Protein AF-A0A926V8Z3-F1 (afdb_monomer)

Radius of gyration: 16.7 Å; Cα contacts (8 Å, |Δi|>4): 65; chains: 1; bounding box: 42×29×45 Å

Sequence (98 aa):
MPYYPSKRHWDLFELYQEICAPVAPQKFLARWEVSYTELARLTETSRSTVGHWFAVQGRSHRQPSILVCRRLAEVDLLWRYGDRLPPQLIAQWMHQSK

pLDDT: mean 90.59, std 9.02, range [45.25, 98.12]

Foldseek 3Di:
DDDDDDPVNVVVVVVLCVQLPFAFPVRLCVVDVDDLCVLCVLQVHDSVVSVLCVDDPPPSRDGDDSSSRSSSSVVVVCVVCVVVDDVVVVVVVVVVVD

Secondary structure (DSSP, 8-state):
-PPPPPHHHHHHHHHHHHHT----HHHHHHHS---HHHHHHHHTS-HHHHHHHHSPTTSS--PPPHHHHHHHHHHHHHHHHGGGS-HHHHHHHHHHT-

Nearest PDB structures (foldseek):
  7vjn-assembly1_B  TM=8.160E-01  e=9.268E-01  Pseudomonas phage JBD30
  7vjn-assembly1_A  TM=5.625E-01  e=6.104E-01  Pseudomonas phage JBD30
  3kxa-assembly2_D  TM=4.250E-01  e=6.253E+00  Neisseria gonorrhoeae FA 1090
  2da6-assembly1_A  TM=2.298E-01  e=3.244E+00  Homo sapiens

Solvent-accessible surface area (backbone atoms only — not comparable to full-atom values): 5806 Å² total; per-residue (Å²): 132,91,78,80,80,50,72,69,54,51,57,52,51,53,52,45,56,66,73,37,48,67,32,54,69,69,63,49,50,74,75,39,99,62,52,60,62,52,51,10,61,72,54,76,51,49,48,65,61,47,50,22,55,71,34,59,87,88,54,75,48,43,82,79,53,72,66,44,19,32,46,46,18,50,51,53,50,45,67,75,44,49,89,73,50,58,67,69,59,55,51,52,55,59,67,72,73,114

Mean predicted aligned error: 5.25 Å

Structure (mmCIF, N/CA/C/O backbone):
data_AF-A0A926V8Z3-F1
#
_entry.id   AF-A0A926V8Z3-F1
#
loop_
_atom_site.group_PDB
_atom_site.id
_atom_site.type_symbol
_atom_site.label_atom_id
_atom_site.label_alt_id
_atom_site.label_comp_id
_atom_site.label_asym_id
_atom_site.label_entity_id
_atom_site.label_seq_id
_atom_site.pdbx_PDB_ins_code
_atom_site.Cartn_x
_atom_site.Cartn_y
_atom_site.Cartn_z
_atom_site.occupancy
_atom_site.B_iso_or_equiv
_atom_site.auth_seq_id
_atom_site.auth_comp_id
_atom_site.auth_asym_id
_atom_site.auth_atom_id
_atom_site.pdbx_PDB_model_num
ATOM 1 N N . MET A 1 1 ? -2.012 15.626 26.652 1.00 56.06 1 MET A N 1
ATOM 2 C CA . MET A 1 1 ? -1.329 14.479 27.288 1.00 56.06 1 MET A CA 1
ATOM 3 C C . MET A 1 1 ? -1.233 13.350 26.278 1.00 56.06 1 MET A C 1
ATOM 5 O O . MET A 1 1 ? -2.230 13.126 25.600 1.00 56.06 1 MET A O 1
ATOM 9 N N . PRO A 1 2 ? -0.085 12.670 26.133 1.00 79.69 2 PRO A N 1
ATOM 10 C CA . PRO A 1 2 ? -0.027 11.442 25.349 1.00 79.69 2 PRO A CA 1
ATOM 11 C C . PRO A 1 2 ? -0.771 10.321 26.090 1.00 79.69 2 PRO A C 1
ATOM 13 O O . PRO A 1 2 ? -0.607 10.161 27.299 1.00 79.69 2 PRO A O 1
ATOM 16 N N . TYR A 1 3 ? -1.590 9.556 25.371 1.00 86.94 3 TYR A N 1
ATOM 17 C CA . TYR A 1 3 ? -2.239 8.350 25.888 1.00 86.94 3 TYR A CA 1
ATOM 18 C C . TYR A 1 3 ? -1.433 7.125 25.458 1.00 86.94 3 TYR A C 1
ATOM 20 O O . TYR A 1 3 ? -1.053 7.016 24.292 1.00 86.94 3 TYR A O 1
ATOM 28 N N . TYR A 1 4 ? -1.179 6.194 26.380 1.00 92.12 4 TYR A N 1
ATOM 29 C CA . TYR A 1 4 ? -0.578 4.910 26.021 1.00 92.12 4 TYR A CA 1
ATOM 30 C C . TYR A 1 4 ? -1.601 4.047 25.254 1.00 92.12 4 TYR A C 1
ATOM 32 O O . TYR A 1 4 ? -2.772 4.009 25.652 1.00 92.12 4 TYR A O 1
ATOM 40 N N . PRO A 1 5 ? -1.216 3.343 24.172 1.00 94.88 5 PRO A N 1
ATOM 41 C CA . PRO A 1 5 ? -2.148 2.496 23.438 1.00 94.88 5 PRO A CA 1
ATOM 42 C C . PRO A 1 5 ? -2.686 1.349 24.308 1.00 94.88 5 PRO A C 1
ATOM 44 O O . PRO A 1 5 ? -1.930 0.587 24.902 1.00 94.88 5 PRO A O 1
ATOM 47 N N . SER A 1 6 ? -4.012 1.202 24.371 1.00 95.75 6 SER A N 1
ATOM 48 C CA . SER A 1 6 ? -4.659 0.031 24.976 1.00 95.75 6 SER A CA 1
ATOM 49 C C . SER A 1 6 ? -4.255 -1.287 24.297 1.00 95.75 6 SER A C 1
ATOM 51 O O . SER A 1 6 ? -3.826 -1.291 23.142 1.00 95.75 6 SER A O 1
ATOM 53 N N . LYS A 1 7 ? -4.500 -2.423 24.964 1.00 95.69 7 LYS A N 1
ATOM 54 C CA . LYS A 1 7 ? -4.333 -3.762 24.370 1.00 95.69 7 LYS A CA 1
ATOM 55 C C . LYS A 1 7 ? -5.049 -3.892 23.021 1.00 95.69 7 LYS A C 1
ATOM 57 O O . LYS A 1 7 ? -4.466 -4.387 22.071 1.00 95.69 7 LYS A O 1
ATOM 62 N N . ARG A 1 8 ? -6.270 -3.358 22.902 1.00 95.81 8 ARG A N 1
ATOM 63 C CA . ARG A 1 8 ? -7.029 -3.376 21.643 1.00 95.81 8 ARG A CA 1
ATOM 64 C C . ARG A 1 8 ? -6.311 -2.635 20.510 1.00 95.81 8 ARG A C 1
ATOM 66 O O . ARG A 1 8 ? -6.425 -3.048 19.364 1.00 95.81 8 ARG A O 1
ATOM 73 N N . HIS A 1 9 ? -5.596 -1.548 20.805 1.00 95.50 9 HIS A N 1
ATOM 74 C CA . HIS A 1 9 ? -4.811 -0.843 19.786 1.00 95.50 9 HIS A CA 1
ATOM 75 C C . HIS A 1 9 ? -3.629 -1.690 19.304 1.00 95.50 9 HIS A C 1
ATOM 77 O O . HIS A 1 9 ? -3.358 -1.709 18.107 1.00 95.50 9 HIS A O 1
ATOM 83 N N . TRP A 1 10 ? -2.968 -2.414 20.210 1.00 95.94 10 TRP A N 1
ATOM 84 C CA . TRP A 1 10 ? -1.894 -3.343 19.854 1.00 95.94 10 TRP A CA 1
ATOM 85 C C . TRP A 1 10 ? -2.408 -4.552 19.068 1.00 95.94 10 TRP A C 1
ATOM 87 O O . TRP A 1 10 ? -1.879 -4.823 17.997 1.00 95.94 10 TRP A O 1
ATOM 97 N N . ASP A 1 11 ? -3.493 -5.189 19.521 1.00 95.00 11 ASP A N 1
ATOM 98 C CA . ASP A 1 11 ? -4.125 -6.317 18.819 1.00 95.00 11 ASP A CA 1
ATOM 99 C C . ASP A 1 11 ? -4.513 -5.915 17.371 1.00 95.00 11 ASP A C 1
ATOM 101 O O . ASP A 1 11 ? -4.307 -6.666 16.417 1.00 95.00 11 ASP A O 1
ATOM 105 N N . LEU A 1 12 ? -5.035 -4.693 17.173 1.00 93.12 12 LEU A N 1
ATOM 106 C CA . LEU A 1 12 ? -5.341 -4.158 15.838 1.00 93.12 12 LEU A CA 1
ATOM 107 C C . LEU A 1 12 ? -4.087 -3.901 14.996 1.00 93.12 12 LEU A C 1
ATOM 109 O O . LEU A 1 12 ? -4.122 -4.088 13.781 1.00 93.12 12 LEU A O 1
ATOM 113 N N . PHE A 1 13 ? -2.996 -3.453 15.616 1.00 91.88 13 PHE A N 1
ATOM 114 C CA . PHE A 1 13 ? -1.735 -3.214 14.921 1.00 91.88 13 PHE A CA 1
ATOM 115 C C . PHE A 1 13 ? -1.078 -4.519 14.455 1.00 91.88 13 PHE A C 1
ATOM 117 O O . PHE A 1 13 ? -0.555 -4.571 13.344 1.00 91.88 13 PHE A O 1
ATOM 124 N N . GLU A 1 14 ? -1.142 -5.579 15.257 1.00 92.44 14 GLU A N 1
ATOM 125 C CA . GLU A 1 14 ? -0.671 -6.914 14.869 1.00 92.44 14 GLU A CA 1
ATOM 126 C C . GLU A 1 14 ? -1.491 -7.467 13.699 1.00 92.44 14 GLU A C 1
ATOM 128 O O . GLU A 1 14 ? -0.926 -7.832 12.668 1.00 92.44 14 GLU A O 1
ATOM 133 N N . LEU A 1 15 ? -2.825 -7.397 13.788 1.00 88.88 15 LEU A N 1
ATOM 134 C CA . LEU A 1 15 ? -3.714 -7.787 12.690 1.00 88.88 15 LEU A CA 1
ATOM 135 C C . LEU A 1 15 ? -3.428 -6.988 11.409 1.00 88.88 15 LEU A C 1
ATOM 137 O O . LEU A 1 15 ? -3.417 -7.536 10.306 1.00 88.88 15 LEU A O 1
ATOM 141 N N . TYR A 1 16 ? -3.176 -5.685 11.545 1.00 87.81 16 TYR A N 1
ATOM 142 C CA . TYR A 1 16 ? -2.779 -4.835 10.428 1.00 87.81 16 TYR A CA 1
ATOM 143 C C . TYR A 1 16 ? -1.496 -5.340 9.752 1.00 87.81 16 TYR A C 1
ATOM 145 O O . TYR A 1 16 ? -1.445 -5.389 8.523 1.00 87.81 16 TYR A O 1
ATOM 153 N N . GLN A 1 17 ? -0.480 -5.752 10.517 1.00 86.25 17 GLN A N 1
ATOM 154 C CA . GLN A 1 17 ? 0.764 -6.281 9.949 1.00 86.25 17 GLN A CA 1
ATOM 155 C C . GLN A 1 17 ? 0.555 -7.586 9.174 1.00 86.25 17 GLN A C 1
ATOM 157 O O . GLN A 1 17 ? 1.201 -7.785 8.144 1.00 86.25 17 GLN A O 1
ATOM 162 N N . GLU A 1 18 ? -0.349 -8.449 9.638 1.00 85.38 18 GLU A N 1
ATOM 163 C CA . GLU A 1 18 ? -0.679 -9.704 8.955 1.00 85.38 18 GLU A CA 1
ATOM 164 C C . GLU A 1 18 ? -1.452 -9.463 7.652 1.00 85.38 18 GLU A C 1
ATOM 166 O O . GLU A 1 18 ? -1.146 -10.055 6.614 1.00 85.38 18 GLU A O 1
ATOM 171 N N . ILE A 1 19 ? -2.437 -8.561 7.683 1.00 82.94 19 ILE A N 1
ATOM 172 C CA . ILE A 1 19 ? -3.289 -8.253 6.528 1.00 82.94 19 ILE A CA 1
ATOM 173 C C . ILE A 1 19 ? -2.521 -7.461 5.456 1.00 82.94 19 ILE A C 1
ATOM 175 O O . ILE A 1 19 ? -2.692 -7.713 4.259 1.00 82.94 19 ILE A O 1
ATOM 179 N N . CYS A 1 20 ? -1.662 -6.523 5.863 1.00 84.50 20 CYS A N 1
ATOM 180 C CA . CYS A 1 20 ? -0.885 -5.655 4.974 1.00 84.50 20 CYS A CA 1
ATOM 181 C C . CYS A 1 20 ? 0.499 -6.235 4.646 1.00 84.50 20 CYS A C 1
ATOM 183 O O . CYS A 1 20 ? 1.512 -5.525 4.658 1.00 84.50 20 CYS A O 1
ATOM 185 N N . ALA A 1 21 ? 0.552 -7.529 4.320 1.00 89.00 21 ALA A N 1
ATOM 186 C CA . ALA A 1 21 ? 1.771 -8.155 3.823 1.00 89.00 21 ALA A CA 1
ATOM 187 C C . ALA A 1 21 ? 2.296 -7.394 2.580 1.00 89.00 21 ALA A C 1
ATOM 189 O O . ALA A 1 21 ? 1.509 -7.110 1.672 1.00 89.00 21 ALA A O 1
ATOM 190 N N . PRO A 1 22 ? 3.603 -7.065 2.503 1.00 93.00 22 PRO A N 1
ATOM 191 C CA . PRO A 1 22 ? 4.150 -6.228 1.436 1.00 93.00 22 PRO A CA 1
ATOM 192 C C . PRO A 1 22 ? 3.795 -6.729 0.028 1.00 93.00 22 PRO A C 1
ATOM 194 O O . PRO A 1 22 ? 4.007 -7.896 -0.306 1.00 93.00 22 PRO A O 1
ATOM 197 N N . VAL A 1 23 ? 3.297 -5.830 -0.823 1.00 95.06 23 VAL A N 1
ATOM 198 C CA . VAL A 1 23 ? 2.898 -6.135 -2.203 1.00 95.06 23 VAL A CA 1
ATOM 199 C C . VAL A 1 23 ? 3.937 -5.582 -3.172 1.00 95.06 23 VAL A C 1
ATOM 201 O O . VAL A 1 23 ? 4.196 -4.382 -3.208 1.00 95.06 23 VAL A O 1
ATOM 204 N N . ALA A 1 24 ? 4.525 -6.458 -3.989 1.00 95.38 24 ALA A N 1
ATOM 205 C CA . ALA A 1 24 ? 5.456 -6.042 -5.033 1.00 95.38 24 ALA A CA 1
ATOM 206 C C . ALA A 1 24 ? 4.737 -5.228 -6.135 1.00 95.38 24 ALA A C 1
ATOM 208 O O . ALA A 1 24 ? 3.618 -5.592 -6.513 1.00 95.38 24 ALA A O 1
ATOM 209 N N . PRO A 1 25 ? 5.380 -4.200 -6.723 1.00 96.06 25 PRO A N 1
ATOM 210 C CA . PRO A 1 25 ? 4.815 -3.389 -7.803 1.00 96.06 25 PRO A CA 1
ATOM 211 C C . PRO A 1 25 ? 4.258 -4.204 -8.975 1.00 96.06 25 PRO A C 1
ATOM 213 O O . PRO A 1 25 ? 3.187 -3.888 -9.479 1.00 96.06 25 PRO A O 1
ATOM 216 N N . GLN A 1 26 ? 4.925 -5.294 -9.370 1.00 94.38 26 GLN A N 1
ATOM 217 C CA . GLN A 1 26 ? 4.461 -6.185 -10.440 1.00 94.38 26 GLN A CA 1
ATOM 218 C C . GLN A 1 26 ? 3.108 -6.821 -10.104 1.00 94.38 26 GLN A C 1
ATOM 220 O O . GLN A 1 26 ? 2.214 -6.868 -10.943 1.00 94.38 26 GLN A O 1
ATOM 225 N N . LYS A 1 27 ? 2.939 -7.279 -8.858 1.00 95.25 27 LYS A N 1
ATOM 226 C CA . LYS A 1 27 ? 1.686 -7.878 -8.386 1.00 95.25 27 LYS A CA 1
ATOM 227 C C . LYS A 1 27 ? 0.579 -6.832 -8.260 1.00 95.25 27 LYS A C 1
ATOM 229 O O . LYS A 1 27 ? -0.573 -7.143 -8.540 1.00 95.25 27 LYS A O 1
ATOM 234 N N . PHE A 1 28 ? 0.930 -5.611 -7.857 1.00 97.12 28 PHE A N 1
ATOM 235 C CA . PHE A 1 28 ? -0.012 -4.497 -7.784 1.00 97.12 28 PHE A CA 1
ATOM 236 C C . PHE A 1 28 ? -0.540 -4.123 -9.176 1.00 97.12 28 PHE A C 1
ATOM 238 O O . PHE A 1 28 ? -1.751 -4.091 -9.367 1.00 97.12 28 PHE A O 1
ATOM 245 N N . LEU A 1 29 ? 0.347 -3.940 -10.163 1.00 95.81 29 LEU A N 1
ATOM 246 C CA . LEU A 1 29 ? -0.034 -3.618 -11.547 1.00 95.81 29 LEU A CA 1
ATOM 247 C C . LEU A 1 29 ? -0.792 -4.748 -12.254 1.00 95.81 29 LEU A C 1
ATOM 249 O O . LEU A 1 29 ? -1.596 -4.490 -13.139 1.00 95.81 29 LEU A O 1
ATOM 253 N N . ALA A 1 30 ? -0.564 -6.004 -11.864 1.00 94.94 30 ALA A N 1
ATOM 254 C CA . ALA A 1 30 ? -1.342 -7.128 -12.384 1.00 94.94 30 ALA A CA 1
ATOM 255 C C . ALA A 1 30 ? -2.801 -7.126 -11.894 1.00 94.94 30 ALA A C 1
ATOM 257 O O . ALA A 1 30 ? -3.654 -7.759 -12.510 1.00 94.94 30 ALA A O 1
ATOM 258 N N . ARG 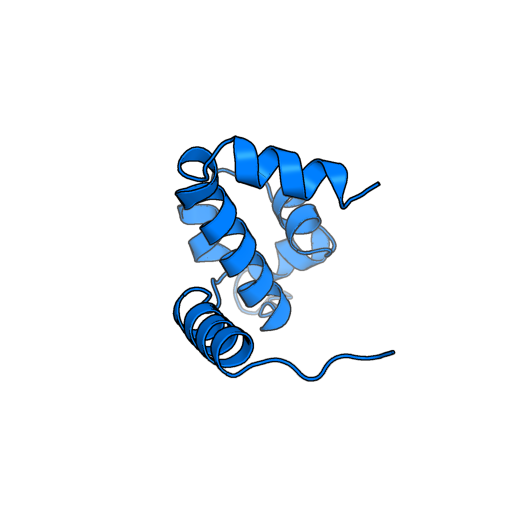A 1 31 ? -3.086 -6.460 -10.767 1.00 96.00 31 ARG A N 1
ATOM 259 C CA . ARG A 1 31 ? -4.434 -6.359 -10.195 1.00 96.00 31 ARG A CA 1
ATOM 260 C C . ARG A 1 31 ? -5.131 -5.058 -10.575 1.00 96.00 31 ARG A C 1
ATOM 262 O O . ARG A 1 31 ? -6.336 -5.067 -10.796 1.00 96.00 31 ARG A O 1
ATOM 269 N N . TRP A 1 32 ? -4.383 -3.962 -10.601 1.00 96.94 32 TRP A N 1
ATOM 270 C CA . TRP A 1 32 ? -4.903 -2.620 -10.812 1.00 96.94 32 TRP A CA 1
ATOM 271 C C . TRP A 1 32 ? -4.297 -2.029 -12.076 1.00 96.94 32 TRP A C 1
ATOM 273 O O . TRP A 1 32 ? -3.076 -1.918 -12.185 1.00 96.94 32 TRP A O 1
ATOM 283 N N . GLU A 1 33 ? -5.153 -1.606 -13.003 1.00 95.56 33 GLU A N 1
ATOM 284 C CA . GLU A 1 33 ? -4.760 -0.964 -14.258 1.00 95.56 33 GLU A CA 1
ATOM 285 C C . GLU A 1 33 ? -4.333 0.495 -14.015 1.00 95.56 33 GLU A C 1
ATOM 287 O O . GLU A 1 33 ? -4.997 1.443 -14.422 1.00 95.56 33 GLU A O 1
ATOM 292 N N . VAL A 1 34 ? -3.229 0.681 -13.288 1.00 96.56 34 VAL A N 1
ATOM 293 C CA . VAL A 1 34 ? -2.634 1.997 -13.025 1.00 96.56 34 VAL A CA 1
ATOM 294 C C . VAL A 1 34 ? -1.361 2.188 -13.844 1.00 96.56 34 VAL A C 1
ATOM 296 O O . VAL A 1 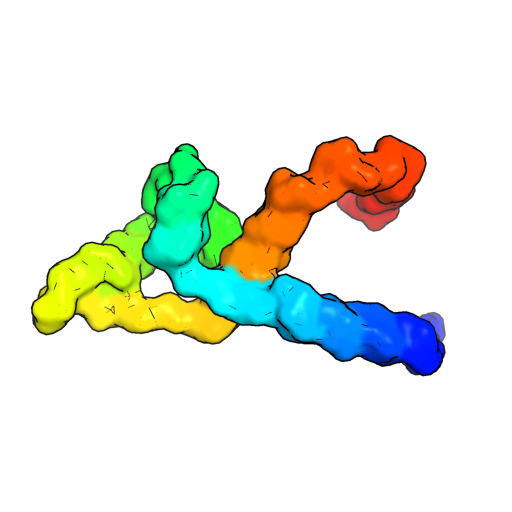34 ? -0.545 1.281 -14.015 1.00 96.56 34 VAL A O 1
ATOM 299 N N . SER A 1 35 ? -1.153 3.400 -14.339 1.00 96.75 35 SER A N 1
ATOM 300 C CA . SER A 1 35 ? 0.055 3.785 -15.066 1.00 96.75 35 SER A CA 1
ATOM 301 C C . SER A 1 35 ? 1.271 3.918 -14.139 1.00 96.75 35 SER A C 1
ATOM 303 O O . SER A 1 35 ? 1.153 4.074 -12.923 1.00 96.75 35 SER A O 1
ATOM 305 N N . TYR A 1 36 ? 2.482 3.964 -14.707 1.00 96.69 36 TYR A N 1
ATOM 306 C CA . TYR A 1 36 ? 3.700 4.232 -13.921 1.00 96.69 36 TYR A CA 1
ATOM 307 C C . TYR A 1 36 ? 3.681 5.608 -13.244 1.00 96.69 36 TYR A C 1
ATOM 309 O O . TYR A 1 36 ? 4.311 5.786 -12.205 1.00 96.69 36 TYR A O 1
ATOM 317 N N . THR A 1 37 ? 2.971 6.582 -13.817 1.00 97.44 37 THR A N 1
ATOM 318 C CA . THR A 1 37 ? 2.807 7.917 -13.226 1.00 97.44 37 THR A CA 1
ATOM 319 C C . THR A 1 37 ? 1.910 7.865 -11.990 1.00 97.44 37 THR A C 1
ATOM 321 O O . THR A 1 37 ? 2.230 8.466 -10.967 1.00 97.44 37 THR A O 1
ATOM 324 N N . GLU A 1 38 ? 0.807 7.120 -12.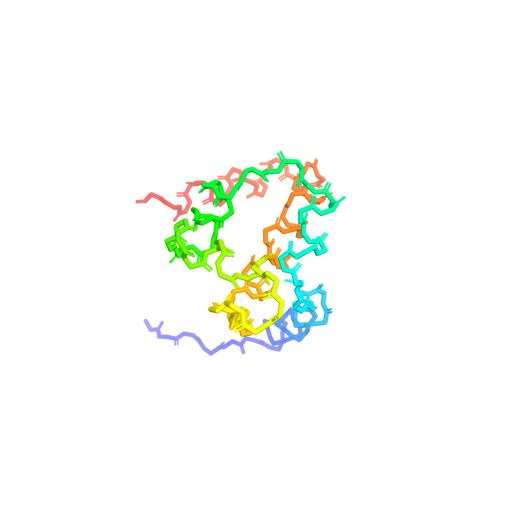051 1.00 98.12 38 GLU A N 1
ATOM 325 C CA . GLU A 1 38 ? -0.086 6.927 -10.904 1.00 98.12 38 GLU A CA 1
ATOM 326 C C . GLU A 1 38 ? 0.576 6.076 -9.825 1.00 98.12 38 GLU A C 1
ATOM 328 O O . GLU A 1 38 ? 0.525 6.428 -8.650 1.00 98.12 38 GLU A O 1
ATOM 333 N N . LEU A 1 39 ? 1.289 5.019 -10.216 1.00 97.62 39 LEU A N 1
ATOM 334 C CA . LEU A 1 39 ? 2.072 4.211 -9.288 1.00 97.62 39 LEU A CA 1
ATOM 335 C C . LEU A 1 39 ? 3.138 5.054 -8.568 1.00 97.62 39 LEU A C 1
ATOM 337 O O . LEU A 1 39 ? 3.307 4.934 -7.355 1.00 97.62 39 LEU A O 1
ATOM 341 N N . ALA A 1 40 ? 3.820 5.952 -9.285 1.00 97.38 40 ALA A N 1
ATOM 342 C CA . ALA A 1 40 ? 4.760 6.908 -8.699 1.00 97.38 40 ALA A CA 1
ATOM 343 C C . ALA A 1 40 ? 4.077 7.814 -7.661 1.00 97.38 40 ALA A C 1
ATOM 345 O O . ALA A 1 40 ? 4.589 7.972 -6.555 1.00 97.38 40 ALA A O 1
ATOM 346 N N . ARG A 1 41 ? 2.881 8.332 -7.974 1.00 97.75 41 ARG A N 1
ATOM 347 C CA . ARG A 1 41 ? 2.067 9.126 -7.039 1.00 97.75 41 ARG A CA 1
ATOM 348 C C . ARG A 1 41 ? 1.679 8.340 -5.784 1.00 97.75 41 ARG A C 1
ATOM 350 O O . ARG A 1 41 ? 1.821 8.868 -4.689 1.00 97.75 41 ARG A O 1
ATOM 357 N N . LEU A 1 42 ? 1.208 7.100 -5.926 1.00 97.12 42 LEU A N 1
ATOM 358 C CA . LEU A 1 42 ? 0.786 6.252 -4.798 1.00 97.12 42 LEU A CA 1
ATOM 359 C C . LEU A 1 42 ? 1.943 5.911 -3.854 1.00 97.12 42 LEU A C 1
A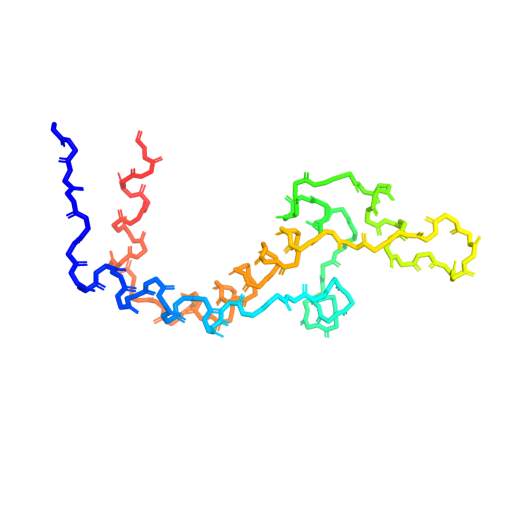TOM 361 O O . LEU A 1 42 ? 1.761 5.800 -2.643 1.00 97.12 42 LEU A O 1
ATOM 365 N N . THR A 1 43 ? 3.127 5.723 -4.431 1.00 96.12 43 THR A N 1
ATOM 366 C CA . THR A 1 43 ? 4.344 5.319 -3.718 1.00 96.12 43 THR A CA 1
ATOM 367 C C . THR A 1 43 ? 5.195 6.493 -3.244 1.00 96.12 43 THR A C 1
ATOM 369 O O . THR A 1 43 ? 6.210 6.256 -2.598 1.00 96.12 43 THR A O 1
ATOM 372 N N . GLU A 1 44 ? 4.810 7.731 -3.571 1.00 96.00 44 GLU A N 1
ATOM 373 C CA . GLU A 1 44 ? 5.582 8.949 -3.283 1.00 96.00 44 GLU A CA 1
ATOM 374 C C . GLU A 1 44 ? 7.013 8.875 -3.854 1.00 96.00 44 GLU A C 1
ATOM 376 O O . GLU A 1 44 ? 7.992 9.321 -3.256 1.00 96.00 44 GLU A O 1
ATOM 381 N N . THR A 1 45 ? 7.141 8.293 -5.050 1.00 95.50 45 THR A N 1
ATOM 382 C CA . THR A 1 45 ? 8.410 8.163 -5.780 1.00 95.50 45 THR A CA 1
ATOM 383 C C . THR A 1 45 ? 8.359 8.861 -7.138 1.00 95.50 45 THR A C 1
ATOM 385 O O . THR A 1 45 ? 7.329 9.379 -7.564 1.00 95.50 45 THR A O 1
ATOM 388 N N . SER A 1 46 ? 9.491 8.902 -7.850 1.00 96.31 46 SER A N 1
ATOM 389 C CA . SER A 1 46 ? 9.524 9.431 -9.217 1.00 96.31 46 SER A CA 1
ATOM 390 C C . SER A 1 46 ? 9.103 8.372 -10.240 1.00 96.31 46 SER A C 1
ATOM 392 O O . SER A 1 46 ? 9.415 7.189 -10.089 1.00 96.31 46 SER A O 1
ATOM 394 N N . ARG A 1 47 ? 8.497 8.796 -11.357 1.00 96.44 47 ARG A N 1
ATOM 395 C CA . ARG A 1 47 ? 8.205 7.903 -12.496 1.00 96.44 47 ARG A CA 1
ATOM 396 C C . ARG A 1 47 ? 9.460 7.181 -13.009 1.00 96.44 47 ARG A C 1
ATOM 398 O O . ARG A 1 47 ? 9.369 6.033 -13.434 1.00 96.44 47 ARG A O 1
ATOM 405 N N . SER A 1 48 ? 10.623 7.835 -12.959 1.00 95.06 48 SER A N 1
ATOM 406 C CA . SER A 1 48 ? 11.906 7.223 -13.332 1.00 95.06 48 SER A CA 1
ATOM 407 C C . SER A 1 48 ? 12.273 6.070 -12.389 1.00 95.06 48 SER A C 1
ATOM 409 O O . SER A 1 48 ? 12.596 4.972 -12.838 1.00 95.06 48 SER A O 1
ATOM 411 N N . THR A 1 49 ? 12.116 6.280 -11.077 1.00 95.38 49 THR A N 1
ATOM 412 C CA . THR A 1 49 ? 12.302 5.244 -10.049 1.00 95.38 49 THR A CA 1
ATOM 413 C C . THR A 1 49 ? 11.393 4.046 -10.300 1.00 95.38 49 THR A C 1
ATOM 415 O O . THR A 1 49 ? 11.870 2.915 -10.267 1.00 95.38 49 THR A O 1
ATOM 418 N N . VAL A 1 50 ? 10.117 4.292 -10.614 1.00 96.12 50 VAL A N 1
ATOM 419 C CA . VAL A 1 50 ? 9.173 3.234 -10.994 1.00 96.12 50 VAL A CA 1
ATOM 420 C C . VAL A 1 50 ? 9.676 2.480 -12.222 1.00 96.12 50 VAL A C 1
ATOM 422 O O . VAL A 1 50 ? 9.748 1.258 -12.194 1.00 96.12 50 VAL A O 1
ATOM 425 N N . GLY A 1 51 ? 10.104 3.186 -13.273 1.00 94.88 51 GLY A N 1
ATOM 426 C CA . GLY A 1 51 ? 10.668 2.567 -14.476 1.00 94.88 51 GLY A CA 1
ATOM 427 C C . GLY A 1 51 ? 11.835 1.618 -14.178 1.00 94.88 51 GLY A C 1
ATOM 428 O O . GLY A 1 51 ? 11.900 0.52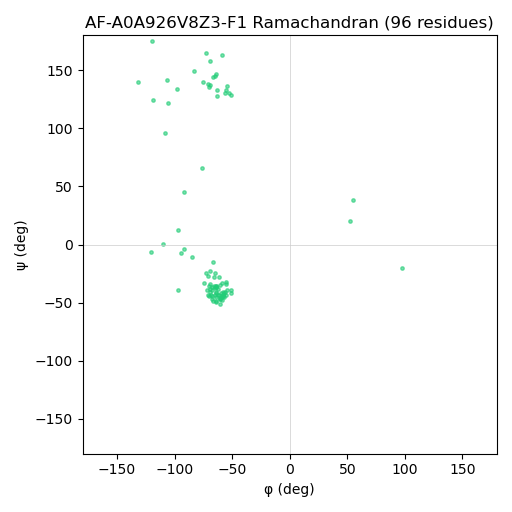8 -14.745 1.00 94.88 51 GLY A O 1
ATOM 429 N N . HIS A 1 52 ? 12.707 1.971 -13.229 1.00 94.69 52 HIS A N 1
ATOM 430 C CA . HIS A 1 52 ? 13.811 1.109 -12.796 1.00 94.69 52 HIS A CA 1
ATOM 431 C C . HIS A 1 52 ? 13.364 -0.199 -12.120 1.00 94.69 52 HIS A C 1
ATOM 433 O O . HIS A 1 52 ? 14.112 -1.174 -12.166 1.00 94.69 52 HIS A O 1
ATOM 439 N N . TRP A 1 53 ? 12.163 -0.275 -11.539 1.00 94.88 53 TRP A N 1
ATOM 440 C CA . TRP A 1 53 ? 11.634 -1.521 -10.957 1.00 94.88 53 TRP A CA 1
ATOM 441 C C . TRP A 1 53 ? 11.222 -2.552 -12.011 1.00 94.88 53 TRP A C 1
ATOM 443 O O . TRP A 1 53 ? 11.206 -3.752 -11.736 1.00 94.88 53 TRP A O 1
ATOM 453 N N . PHE A 1 54 ? 10.909 -2.086 -13.220 1.00 92.69 54 PHE A N 1
ATOM 454 C CA . PHE A 1 54 ? 10.446 -2.912 -14.337 1.00 92.69 54 PHE A CA 1
ATOM 455 C C . PHE A 1 54 ? 11.476 -3.021 -15.468 1.00 92.69 54 PHE A C 1
ATOM 457 O O . PHE A 1 54 ? 11.220 -3.675 -16.476 1.00 92.69 54 PHE A O 1
ATOM 464 N N . ALA A 1 55 ? 12.644 -2.392 -15.318 1.00 90.31 55 ALA A N 1
ATOM 465 C CA . ALA A 1 55 ? 13.732 -2.522 -16.273 1.00 90.31 55 ALA A CA 1
ATOM 466 C C . ALA A 1 55 ? 14.269 -3.964 -16.305 1.00 90.31 55 ALA A C 1
ATOM 468 O O . ALA A 1 55 ? 14.329 -4.640 -15.272 1.00 90.31 55 ALA A O 1
ATOM 469 N N . VAL A 1 56 ? 14.687 -4.410 -17.496 1.00 82.06 56 VAL A N 1
ATOM 470 C CA . VAL A 1 56 ? 15.311 -5.723 -17.716 1.00 82.06 56 VAL A CA 1
ATOM 471 C C . VAL A 1 56 ? 16.520 -5.885 -16.790 1.00 82.06 56 VAL A C 1
ATOM 473 O O . VAL A 1 56 ? 17.324 -4.959 -16.638 1.00 82.06 56 VAL A O 1
ATOM 476 N N . GLN A 1 57 ? 16.654 -7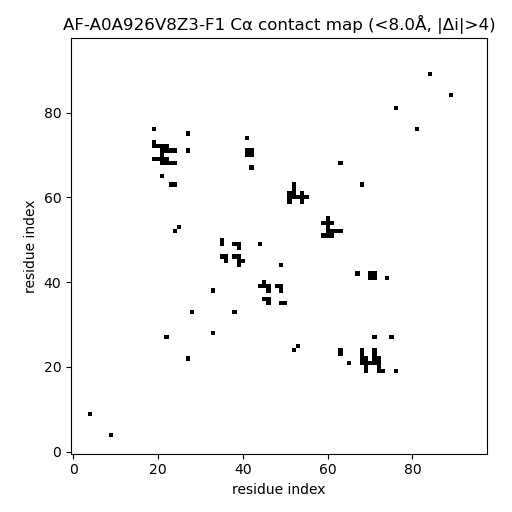.065 -16.177 1.00 74.38 57 GLN A N 1
ATOM 477 C CA . GLN A 1 57 ? 17.760 -7.378 -15.269 1.00 74.38 57 GLN A CA 1
ATOM 478 C C . GLN A 1 57 ? 19.114 -7.046 -15.919 1.00 74.38 57 GLN A C 1
ATOM 480 O O . GLN A 1 57 ? 19.386 -7.425 -17.056 1.00 74.38 57 GLN A O 1
ATOM 485 N N . GLY A 1 58 ? 19.946 -6.288 -15.199 1.00 67.56 58 GLY A N 1
ATOM 486 C CA . GLY A 1 58 ? 21.262 -5.831 -15.661 1.00 67.56 58 GLY A CA 1
ATOM 487 C C . GLY A 1 58 ? 21.308 -4.406 -16.231 1.00 67.56 58 GLY A C 1
ATOM 488 O O . GLY A 1 58 ? 22.371 -3.793 -16.202 1.00 67.56 58 GLY A O 1
ATOM 489 N N . ARG A 1 59 ? 20.185 -3.812 -16.666 1.00 68.19 59 ARG A N 1
ATOM 490 C CA . ARG A 1 59 ? 20.135 -2.392 -17.076 1.00 68.19 59 ARG A CA 1
ATOM 491 C C . ARG A 1 59 ? 19.377 -1.564 -16.050 1.00 68.19 59 ARG A C 1
ATOM 493 O O . ARG A 1 59 ? 18.154 -1.511 -16.073 1.00 68.19 59 ARG A O 1
ATOM 500 N N . SER A 1 60 ? 20.109 -0.932 -15.132 1.00 80.25 60 SER A N 1
ATOM 501 C CA . SER A 1 60 ? 19.570 -0.001 -14.1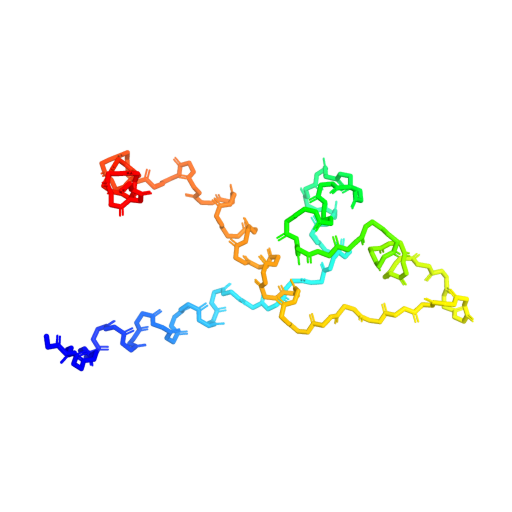23 1.00 80.25 60 SER A CA 1
ATOM 502 C C . SER A 1 60 ? 18.399 -0.549 -13.288 1.00 80.25 60 SER A C 1
ATOM 504 O O . SER A 1 60 ? 17.653 0.237 -12.705 1.00 80.25 60 SER A O 1
ATOM 506 N N . HIS A 1 61 ? 18.233 -1.874 -13.229 1.00 89.06 61 HIS A N 1
ATOM 507 C CA . HIS A 1 61 ? 17.195 -2.520 -12.439 1.00 89.06 61 HIS A CA 1
ATOM 508 C C . HIS A 1 61 ? 17.420 -2.227 -10.954 1.00 89.06 61 HIS A C 1
ATOM 510 O O . HIS A 1 61 ? 18.540 -2.354 -10.453 1.00 89.06 61 HIS A O 1
ATOM 516 N N . ARG A 1 62 ? 16.357 -1.842 -10.247 1.00 87.94 62 ARG A N 1
ATOM 517 C CA . ARG A 1 62 ? 16.383 -1.624 -8.797 1.00 87.94 62 ARG A CA 1
ATOM 518 C C . ARG A 1 62 ? 15.210 -2.336 -8.155 1.00 87.94 62 ARG A C 1
ATOM 52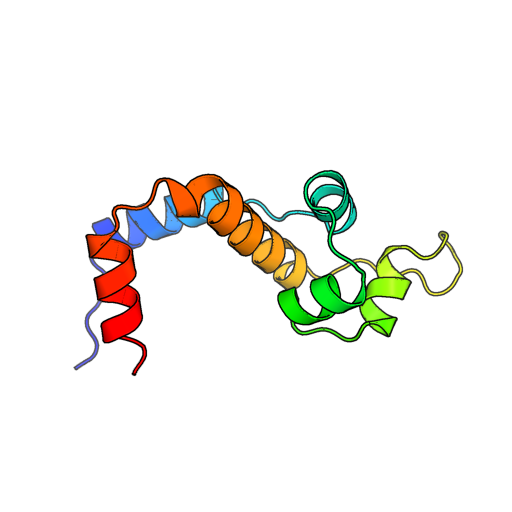0 O O . ARG A 1 62 ? 14.100 -2.281 -8.671 1.00 87.94 62 ARG A O 1
ATOM 527 N N . GLN A 1 63 ? 15.443 -2.952 -7.003 1.00 91.69 63 GLN A N 1
ATOM 528 C CA . GLN A 1 63 ? 14.344 -3.485 -6.210 1.00 91.69 63 GLN A CA 1
ATOM 529 C C . GLN A 1 63 ? 13.601 -2.340 -5.499 1.00 91.69 63 GLN A C 1
ATOM 531 O O . GLN A 1 63 ? 14.244 -1.398 -5.021 1.00 91.69 63 GLN A O 1
ATOM 536 N N . PRO A 1 64 ? 12.259 -2.387 -5.432 1.00 94.56 64 PRO A N 1
ATOM 537 C CA . PRO A 1 64 ? 11.484 -1.461 -4.616 1.00 94.56 64 PRO A CA 1
ATOM 538 C C . PRO A 1 64 ? 11.810 -1.671 -3.134 1.00 94.56 64 PRO A C 1
ATOM 540 O O . PRO A 1 64 ? 12.074 -2.790 -2.692 1.00 94.56 64 PRO A O 1
ATOM 543 N N . SER A 1 65 ? 11.786 -0.593 -2.351 1.00 95.25 65 SER A N 1
ATOM 544 C CA . SER A 1 65 ? 12.007 -0.697 -0.910 1.00 95.25 65 SER A CA 1
ATOM 545 C C . SER A 1 65 ? 10.831 -1.395 -0.223 1.00 95.25 65 SER A C 1
ATOM 547 O O . SER A 1 65 ? 9.696 -1.376 -0.703 1.00 95.25 65 SER A O 1
ATOM 549 N N . ILE A 1 66 ? 11.080 -1.958 0.961 1.00 93.44 66 ILE A N 1
ATOM 550 C CA . ILE A 1 66 ? 10.020 -2.576 1.766 1.00 93.44 66 ILE A CA 1
ATOM 551 C C . ILE A 1 66 ? 8.902 -1.584 2.124 1.00 93.44 66 ILE A C 1
ATOM 553 O O . ILE A 1 66 ? 7.738 -1.970 2.183 1.00 93.44 66 ILE A O 1
ATOM 557 N N . LEU A 1 67 ? 9.242 -0.303 2.312 1.00 93.06 67 LEU A N 1
ATOM 558 C CA . LEU A 1 67 ? 8.283 0.769 2.592 1.00 93.06 67 LEU A CA 1
ATOM 559 C C . LEU A 1 67 ? 7.336 0.991 1.411 1.00 93.06 67 LEU A C 1
ATOM 561 O O . LEU A 1 67 ? 6.128 1.069 1.609 1.00 93.06 67 LEU A O 1
ATOM 565 N N . VAL A 1 68 ? 7.866 1.001 0.184 1.00 95.75 68 VAL A N 1
ATOM 566 C CA . VAL A 1 68 ? 7.052 1.074 -1.038 1.00 95.75 68 VAL A CA 1
ATOM 567 C C . VAL A 1 68 ? 6.109 -0.124 -1.124 1.00 95.75 68 VAL A C 1
ATOM 569 O O . VAL A 1 68 ? 4.916 0.048 -1.355 1.00 95.75 68 VAL A O 1
ATOM 572 N N . CYS A 1 69 ? 6.613 -1.337 -0.894 1.00 96.12 69 CYS A N 1
ATOM 573 C CA . CYS A 1 69 ? 5.781 -2.538 -0.960 1.00 96.12 69 CYS A CA 1
ATOM 574 C C . CYS A 1 69 ? 4.672 -2.546 0.110 1.00 96.12 69 CYS A C 1
ATOM 576 O O . CYS A 1 69 ? 3.567 -3.017 -0.157 1.00 96.12 69 CYS A O 1
ATOM 578 N N . ARG A 1 70 ? 4.935 -2.012 1.311 1.00 94.56 70 ARG A N 1
ATOM 579 C CA . ARG A 1 70 ? 3.914 -1.829 2.359 1.00 94.56 70 ARG A CA 1
ATOM 580 C C . ARG A 1 70 ? 2.872 -0.790 1.963 1.00 94.56 70 ARG A C 1
ATOM 582 O O . ARG A 1 70 ? 1.685 -1.071 2.060 1.00 94.56 70 ARG A O 1
ATOM 589 N N . ARG A 1 71 ? 3.299 0.350 1.414 1.00 95.31 71 ARG A N 1
ATOM 590 C CA . ARG A 1 71 ? 2.390 1.381 0.897 1.00 95.31 71 ARG A CA 1
ATOM 591 C C . ARG A 1 71 ? 1.448 0.828 -0.173 1.00 95.31 71 ARG A C 1
ATOM 593 O O . ARG A 1 71 ? 0.256 1.111 -0.158 1.00 95.31 71 ARG A O 1
ATOM 600 N N . LEU A 1 72 ? 1.962 -0.004 -1.077 1.00 96.81 72 LEU A N 1
ATOM 601 C CA . LEU A 1 72 ? 1.130 -0.682 -2.072 1.00 96.81 72 LEU A CA 1
ATOM 602 C C . LEU A 1 72 ? 0.158 -1.683 -1.441 1.00 96.81 72 LEU A C 1
ATOM 604 O O . LEU A 1 72 ? -0.967 -1.791 -1.916 1.00 96.81 72 LEU A O 1
ATOM 608 N N . ALA A 1 73 ? 0.552 -2.383 -0.375 1.00 95.81 73 ALA A N 1
ATOM 609 C CA . ALA A 1 73 ? -0.348 -3.268 0.366 1.00 95.81 73 ALA A CA 1
ATOM 610 C C . ALA A 1 73 ? -1.496 -2.493 1.037 1.00 95.81 73 ALA A C 1
ATOM 612 O O . ALA A 1 73 ? -2.645 -2.922 0.963 1.00 95.81 73 ALA A O 1
ATOM 613 N N . GLU A 1 74 ? -1.202 -1.332 1.627 1.00 94.50 74 GLU A N 1
ATOM 614 C CA . GLU A 1 74 ? -2.199 -0.431 2.221 1.00 94.50 74 GLU A CA 1
ATOM 615 C C . GLU A 1 74 ? -3.212 0.059 1.180 1.00 94.50 74 GLU A C 1
ATOM 617 O O . GLU A 1 74 ? -4.421 -0.063 1.383 1.00 94.50 74 GLU A O 1
ATOM 622 N N . VAL A 1 75 ? -2.728 0.578 0.045 1.00 95.75 75 VAL A N 1
ATOM 623 C CA . VAL A 1 75 ? -3.587 1.059 -1.050 1.00 95.75 75 VAL A CA 1
ATOM 624 C C . VAL A 1 75 ? -4.428 -0.085 -1.615 1.00 95.75 75 VAL A C 1
ATOM 626 O O . VAL A 1 75 ? -5.627 0.068 -1.824 1.00 95.75 75 VAL A O 1
ATOM 629 N N . ASP A 1 76 ? -3.818 -1.252 -1.817 1.00 95.38 76 ASP A N 1
ATOM 630 C CA . ASP A 1 76 ? -4.501 -2.444 -2.308 1.00 95.38 76 ASP A CA 1
ATOM 631 C C . ASP A 1 76 ? -5.606 -2.922 -1.354 1.00 95.38 76 ASP A C 1
ATOM 633 O O . ASP A 1 76 ? -6.665 -3.365 -1.801 1.00 95.38 76 ASP A O 1
ATOM 637 N N . LEU A 1 77 ? -5.383 -2.838 -0.041 1.00 92.62 77 LEU A N 1
ATOM 638 C CA . LEU A 1 77 ? -6.406 -3.144 0.952 1.00 92.62 77 LEU A CA 1
ATOM 639 C C . LEU A 1 77 ? -7.547 -2.124 0.891 1.00 92.62 77 LEU A C 1
ATOM 641 O O . LEU A 1 77 ? -8.716 -2.509 0.824 1.00 92.62 77 LEU A O 1
ATOM 645 N N . LEU A 1 78 ? -7.198 -0.836 0.876 1.00 92.12 78 LEU A N 1
ATOM 646 C CA . LEU A 1 78 ? -8.159 0.258 0.828 1.00 92.12 78 LEU A CA 1
ATOM 647 C C . LEU A 1 78 ? -9.056 0.160 -0.408 1.00 92.12 78 LEU A C 1
ATOM 649 O O . LEU A 1 78 ? -10.263 0.314 -0.287 1.00 92.12 78 LEU A O 1
ATOM 653 N N . TRP A 1 79 ? -8.504 -0.144 -1.581 1.00 94.44 79 TRP A N 1
ATOM 654 C CA . TRP A 1 79 ? -9.292 -0.257 -2.811 1.00 94.44 79 TRP A CA 1
ATOM 655 C C . TRP A 1 79 ? -10.127 -1.538 -2.880 1.00 94.44 79 TRP A C 1
ATOM 657 O O . TRP A 1 79 ? -11.235 -1.507 -3.401 1.00 94.44 79 TRP A O 1
ATOM 667 N N . ARG A 1 80 ? -9.659 -2.663 -2.318 1.00 92.50 80 ARG A N 1
ATOM 668 C CA . ARG A 1 80 ? -10.452 -3.911 -2.291 1.00 92.50 80 ARG A CA 1
ATOM 669 C C . ARG A 1 80 ? -11.662 -3.846 -1.367 1.00 92.50 80 ARG A C 1
ATOM 671 O O . ARG A 1 80 ? -12.662 -4.513 -1.627 1.00 92.50 80 ARG A O 1
ATOM 678 N N . TYR A 1 81 ? -11.537 -3.128 -0.255 1.00 90.31 81 TYR A N 1
ATOM 679 C CA . TYR A 1 81 ? -12.524 -3.171 0.824 1.00 90.31 81 TYR A CA 1
ATOM 680 C C . TYR A 1 81 ? -13.165 -1.819 1.127 1.00 90.31 81 TYR A C 1
ATOM 682 O O . TYR A 1 81 ? -14.116 -1.782 1.903 1.00 90.31 81 TYR A O 1
ATOM 690 N N . GLY A 1 82 ? -12.697 -0.734 0.507 1.00 88.75 82 GLY A N 1
ATOM 691 C CA . GLY A 1 82 ? -13.190 0.626 0.721 1.00 88.75 82 GLY A CA 1
ATOM 692 C C . GLY A 1 82 ? -14.691 0.753 0.493 1.00 88.75 82 GLY A C 1
ATOM 693 O O . GLY A 1 82 ? -15.385 1.297 1.345 1.00 88.75 82 GLY A O 1
ATOM 694 N N . ASP A 1 83 ? -15.211 0.136 -0.569 1.00 86.75 83 ASP A N 1
ATOM 695 C CA . ASP A 1 83 ? -16.648 0.145 -0.886 1.00 86.75 83 ASP A CA 1
ATOM 696 C C . ASP A 1 83 ? -17.506 -0.619 0.136 1.00 86.75 83 ASP A C 1
ATOM 698 O O . ASP A 1 83 ? -18.727 -0.476 0.169 1.00 86.75 83 ASP A O 1
ATOM 702 N N . ARG A 1 84 ? -16.882 -1.449 0.983 1.00 91.38 84 ARG A N 1
ATOM 703 C CA . ARG A 1 84 ? -17.552 -2.189 2.065 1.00 91.38 84 ARG A CA 1
ATOM 704 C C . ARG A 1 84 ? -17.482 -1.461 3.404 1.00 91.38 84 ARG A C 1
ATOM 706 O O . ARG A 1 84 ? -18.079 -1.931 4.373 1.00 91.38 84 ARG A O 1
ATOM 713 N N . LEU A 1 85 ? -16.735 -0.359 3.492 1.00 88.69 85 LEU A N 1
ATOM 714 C CA . LEU A 1 85 ? -16.662 0.424 4.717 1.00 88.69 85 LEU A CA 1
ATOM 715 C C . LEU A 1 85 ? -18.012 1.113 4.965 1.00 88.69 85 LEU A C 1
ATOM 717 O O . LEU A 1 85 ? -18.598 1.671 4.035 1.00 88.69 85 LEU A O 1
ATOM 721 N N . PRO A 1 86 ? -18.514 1.122 6.213 1.00 92.50 86 PRO A N 1
ATOM 722 C CA . PRO A 1 86 ? -19.735 1.845 6.540 1.00 92.50 86 PRO A CA 1
ATOM 723 C C . PRO A 1 86 ? -19.610 3.330 6.155 1.00 92.50 86 PRO A C 1
ATOM 725 O O . PRO A 1 86 ? -18.637 3.972 6.564 1.00 92.50 86 PRO A O 1
ATOM 728 N N . PRO A 1 87 ? -20.582 3.925 5.438 1.00 89.50 87 PRO A N 1
ATOM 729 C CA . PRO A 1 87 ? -20.510 5.329 5.024 1.00 89.50 87 PRO A CA 1
ATOM 730 C C . PRO A 1 87 ? -20.303 6.303 6.190 1.00 89.50 87 PRO A C 1
ATOM 732 O O . PRO A 1 87 ? -19.622 7.316 6.050 1.00 89.50 87 PRO A O 1
ATOM 735 N N . GLN A 1 88 ? -20.843 5.977 7.369 1.00 91.38 88 GLN A N 1
ATOM 736 C CA . GLN A 1 88 ? -20.671 6.773 8.584 1.00 91.38 88 GLN A CA 1
ATOM 737 C C . GLN A 1 88 ? -19.207 6.815 9.039 1.00 91.38 88 GLN A C 1
ATOM 739 O O . GLN A 1 88 ? -18.743 7.854 9.500 1.00 91.38 88 GLN A O 1
ATOM 744 N N . LEU A 1 89 ? -18.470 5.711 8.880 1.00 89.75 89 LEU A N 1
ATOM 745 C CA . LEU A 1 89 ? -17.046 5.641 9.207 1.00 89.75 89 LEU A CA 1
ATOM 746 C C . LEU A 1 89 ? -16.223 6.509 8.245 1.00 89.75 89 LEU A C 1
ATOM 748 O O . LEU A 1 89 ? -15.367 7.272 8.685 1.00 89.75 89 LEU A O 1
ATOM 752 N N . ILE A 1 90 ? -16.530 6.451 6.945 1.00 87.50 90 ILE A N 1
ATOM 753 C CA . ILE A 1 90 ? -15.881 7.296 5.930 1.00 87.50 90 ILE A CA 1
ATOM 754 C C . ILE A 1 90 ? -16.130 8.780 6.235 1.00 87.50 90 ILE A C 1
ATOM 756 O O . ILE A 1 90 ? -15.192 9.579 6.235 1.00 87.50 90 ILE A O 1
ATOM 760 N N . ALA A 1 91 ? -17.376 9.148 6.554 1.00 88.44 91 ALA A N 1
ATOM 761 C CA . ALA A 1 91 ? -17.724 10.514 6.934 1.00 88.44 91 ALA A CA 1
ATOM 762 C C . ALA A 1 91 ? -16.929 10.979 8.167 1.00 88.44 91 ALA A C 1
ATOM 764 O O . ALA A 1 91 ? -16.363 12.072 8.158 1.00 88.44 91 ALA A O 1
ATOM 765 N N . GLN A 1 92 ? -16.816 10.138 9.201 1.00 90.75 92 GLN A N 1
ATOM 766 C CA . GLN A 1 92 ? -16.015 10.442 10.392 1.00 90.75 92 GLN A CA 1
ATOM 767 C C . GLN A 1 92 ? -14.546 10.727 10.051 1.00 90.75 92 GLN A C 1
ATOM 769 O O . GLN A 1 92 ? -13.992 11.707 10.549 1.00 90.75 92 GLN A O 1
ATOM 774 N N . TRP A 1 93 ? -13.921 9.928 9.183 1.00 87.44 93 TRP A N 1
ATOM 775 C CA . TRP A 1 93 ? -12.528 10.143 8.771 1.00 87.44 93 TRP A CA 1
ATOM 776 C C . TRP A 1 93 ? -12.332 11.460 8.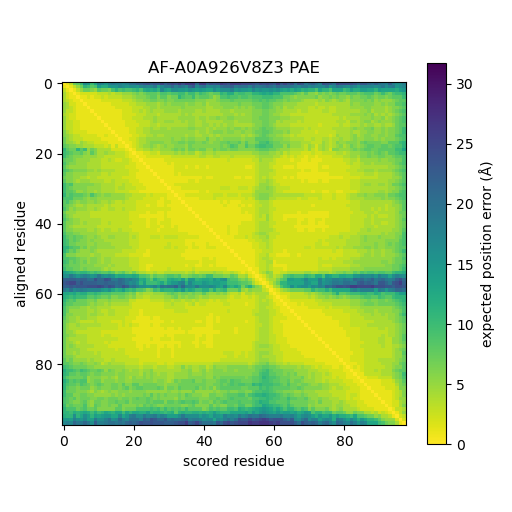014 1.00 87.44 93 TRP A C 1
ATOM 778 O O . TRP A 1 93 ? -11.367 12.183 8.269 1.00 87.44 93 TRP A O 1
ATOM 788 N N . MET A 1 94 ? -13.264 11.814 7.124 1.00 86.19 94 MET A N 1
ATOM 789 C CA . MET A 1 94 ? -13.213 13.081 6.387 1.00 86.19 94 MET A CA 1
ATOM 790 C C . MET A 1 94 ? -13.366 14.298 7.307 1.00 86.19 94 MET A C 1
ATOM 792 O O . MET A 1 94 ? -12.689 15.305 7.105 1.00 86.19 94 MET A O 1
ATOM 796 N N . HIS A 1 95 ? -14.218 14.209 8.332 1.00 82.94 95 HIS A N 1
ATOM 797 C CA . HIS A 1 95 ? -14.415 15.291 9.300 1.00 82.94 95 HIS A CA 1
ATOM 798 C C . HIS A 1 95 ? -13.222 15.500 10.240 1.00 82.94 95 HIS A C 1
ATOM 800 O O . HIS A 1 95 ? -13.018 16.619 10.695 1.00 82.94 95 HIS A O 1
ATOM 806 N N . GLN A 1 96 ? -12.433 14.458 10.510 1.00 69.94 96 GLN A N 1
ATOM 807 C CA . GLN A 1 96 ? -11.223 14.546 11.340 1.00 69.94 96 GLN A CA 1
ATOM 808 C C . GLN A 1 96 ? -9.970 14.987 10.562 1.00 69.94 96 GLN A C 1
ATOM 810 O O . GLN A 1 96 ? -8.944 15.262 11.175 1.00 69.94 96 GLN A O 1
ATOM 815 N N . SER A 1 97 ? -10.039 15.036 9.227 1.00 60.19 97 SER A N 1
ATOM 816 C CA . SER A 1 97 ? -8.906 15.366 8.345 1.00 60.19 97 SER A CA 1
ATOM 817 C C . SER A 1 97 ? -8.873 16.842 7.899 1.00 60.19 97 SER A C 1
ATOM 819 O O . SER A 1 97 ? -8.137 17.179 6.971 1.00 60.19 97 SER A O 1
ATOM 821 N N . LYS A 1 98 ? -9.681 17.710 8.523 1.00 45.25 98 LYS A N 1
ATOM 822 C CA . LYS A 1 98 ? -9.654 19.176 8.377 1.00 45.25 98 LYS A CA 1
ATOM 823 C C . LYS A 1 98 ? -9.185 19.814 9.676 1.00 45.25 98 LYS A C 1
ATOM 825 O O . LYS A 1 98 ? -8.444 20.813 9.572 1.00 45.25 98 LYS A O 1
#